Protein AF-A0A938WNX0-F1 (afdb_monomer_lite)

Radius of gyration: 28.88 Å; chains: 1; bounding box: 71×90×50 Å

Sequence (168 aa):
MNKATLIANLLIAALPAMSCAGSADGRQKETESMYKYTIVSEDAPHEGTWLAWPHRHTYGTAYRDSIEPVWVAMAAALSGGEPYRVVQMPLTRKNVRGLGYKGSYLNFYVGNTVVLKPAYGDANDSVAVRMLTELYPGRRVVPIDVTKLYKHGGMLHCVTRQQPAARQ

InterPro domains:
  IPR007466 Peptidyl-arginine deiminase, Porphyromonas-type [PF04371] (80-164)
  IPR007466 Peptidyl-arginine deiminase, Porphyromonas-type [PTHR31377] (98-166)
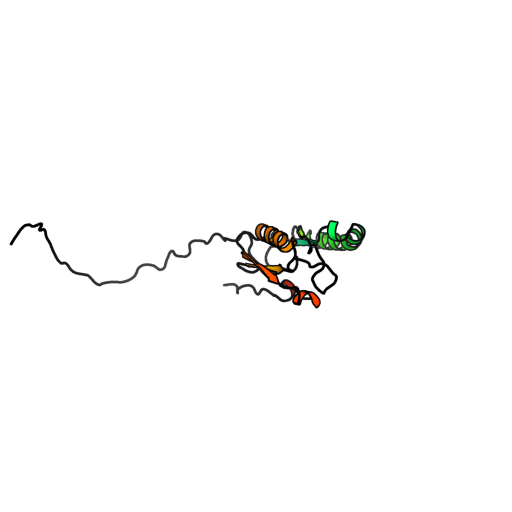
pLDDT: mean 78.07, std 22.3, range [29.72, 98.12]

Secondary structure (DSSP, 8-state):
---------------------------------SSS-----TTSPPS-EEEEEE-GGGTHHHHHHHHHHHHHHHHHHHHTTS-EEEEEE-EEEEEPTTTSSEEETT--EE-SSEEEEEE-S-TTHHHHHHHHHHHSTTSEEEEEE-HHHHTTS--HHHH----PPPP-

Organism: NCBI:txid1841864

Structure (mmCIF, N/CA/C/O backbone):
data_AF-A0A938WNX0-F1
#
_entry.id   AF-A0A938WNX0-F1
#
loop_
_atom_site.group_PDB
_atom_site.id
_atom_site.type_symbol
_atom_site.label_atom_id
_atom_site.label_alt_id
_atom_site.label_comp_id
_atom_site.label_asym_id
_atom_site.label_entity_id
_atom_site.label_seq_id
_atom_site.pdbx_PDB_ins_code
_atom_site.Cartn_x
_atom_site.Cartn_y
_atom_site.Cartn_z
_atom_site.occupancy
_atom_site.B_iso_or_equiv
_atom_site.auth_seq_id
_atom_site.auth_comp_id
_atom_site.auth_asym_id
_atom_site.auth_atom_id
_atom_site.pdbx_PDB_model_num
ATOM 1 N N . MET A 1 1 ? -44.115 -73.771 8.684 1.00 38.94 1 MET A N 1
ATOM 2 C CA . MET A 1 1 ? -43.184 -74.608 9.474 1.00 38.94 1 MET A CA 1
ATOM 3 C C . MET A 1 1 ? -42.306 -73.680 10.304 1.00 38.94 1 MET A C 1
ATOM 5 O O . MET A 1 1 ? -41.716 -72.772 9.741 1.00 38.94 1 MET A O 1
ATOM 9 N N . ASN A 1 2 ? -42.359 -73.851 11.628 1.00 32.25 2 ASN A N 1
ATOM 10 C CA . ASN A 1 2 ? -41.902 -72.932 12.684 1.00 32.25 2 ASN A CA 1
ATOM 11 C C . ASN A 1 2 ? -40.392 -72.956 12.966 1.00 32.25 2 ASN A C 1
ATOM 13 O O . ASN A 1 2 ? -39.767 -73.999 12.776 1.00 32.25 2 ASN A O 1
ATOM 17 N N . LYS A 1 3 ? -39.913 -71.866 13.599 1.00 30.28 3 LYS A N 1
ATOM 18 C CA . LYS A 1 3 ? -39.197 -71.757 14.910 1.00 30.28 3 LYS A CA 1
ATOM 19 C C . LYS A 1 3 ? -38.225 -70.557 14.839 1.00 30.28 3 LYS A C 1
ATOM 21 O O . LYS A 1 3 ? -37.511 -70.460 13.857 1.00 30.28 3 LYS A O 1
ATOM 26 N N . ALA A 1 4 ? -38.071 -69.625 15.780 1.00 35.94 4 ALA A N 1
ATOM 27 C CA . ALA A 1 4 ? -38.644 -69.306 17.092 1.00 35.94 4 ALA A CA 1
ATOM 28 C C . ALA A 1 4 ? -38.216 -67.837 17.400 1.00 35.94 4 ALA A C 1
ATOM 30 O O . ALA A 1 4 ? -37.098 -67.458 17.074 1.00 35.94 4 ALA A O 1
ATOM 31 N N . THR A 1 5 ? -39.133 -66.932 17.755 1.00 34.66 5 THR A N 1
ATOM 32 C CA . THR A 1 5 ? -39.368 -66.398 19.119 1.00 34.66 5 THR A CA 1
ATOM 33 C C . THR A 1 5 ? -38.238 -65.542 19.718 1.00 34.66 5 THR A C 1
ATOM 35 O O . THR A 1 5 ? -37.253 -66.083 20.200 1.00 34.66 5 THR A O 1
ATOM 38 N N . LEU A 1 6 ? -38.480 -64.230 19.857 1.00 32.22 6 LEU A N 1
ATOM 39 C CA . LEU A 1 6 ? -38.302 -63.529 21.138 1.00 32.22 6 LEU A CA 1
ATOM 40 C C . LEU A 1 6 ? -39.301 -62.357 21.237 1.00 32.22 6 LEU A C 1
ATOM 42 O O . LEU A 1 6 ? -39.424 -61.548 20.322 1.00 32.22 6 LEU A O 1
ATOM 46 N N . ILE A 1 7 ? -40.046 -62.336 22.341 1.00 34.47 7 ILE A N 1
ATOM 47 C CA . ILE A 1 7 ? -41.117 -61.402 22.718 1.00 34.47 7 ILE A CA 1
ATOM 48 C C . ILE A 1 7 ? -40.622 -60.585 23.918 1.00 34.47 7 ILE A C 1
ATOM 50 O O . ILE A 1 7 ? -40.050 -61.190 24.820 1.00 34.47 7 ILE A O 1
ATOM 54 N N . ALA A 1 8 ? -40.910 -59.277 23.961 1.00 31.67 8 ALA A N 1
ATOM 55 C CA . ALA A 1 8 ? -41.310 -58.500 25.159 1.00 31.67 8 ALA A CA 1
ATOM 56 C C . ALA A 1 8 ? -41.480 -57.014 24.756 1.00 31.67 8 ALA A C 1
ATOM 58 O O . ALA A 1 8 ? -40.527 -56.410 24.282 1.00 31.67 8 ALA A O 1
ATOM 59 N N . ASN A 1 9 ? -42.710 -56.477 24.693 1.00 30.73 9 ASN A N 1
ATOM 60 C CA . ASN A 1 9 ? -43.424 -55.744 25.769 1.00 30.73 9 ASN A CA 1
ATOM 61 C C . ASN A 1 9 ? -42.797 -54.351 26.039 1.00 30.73 9 ASN A C 1
ATOM 63 O O . ASN A 1 9 ? -41.600 -54.272 26.247 1.00 30.73 9 ASN A O 1
ATOM 67 N N . LEU A 1 10 ? -43.491 -53.208 26.127 1.00 29.72 10 LEU A N 1
ATOM 68 C CA . LEU A 1 10 ? -44.916 -52.882 26.246 1.00 29.72 10 LEU A CA 1
ATOM 69 C C . LEU A 1 10 ? -45.072 -51.334 26.145 1.00 29.72 10 LEU A C 1
ATOM 71 O O . LEU A 1 10 ? -44.162 -50.606 26.527 1.00 29.72 10 LEU A O 1
ATOM 75 N N . LEU A 1 11 ? -46.280 -50.888 25.779 1.00 30.03 11 LEU A N 1
ATOM 76 C CA . LEU A 1 11 ? -46.978 -49.646 26.185 1.00 30.03 11 LEU A CA 1
ATOM 77 C C . LEU A 1 11 ? -46.705 -48.264 25.547 1.00 30.03 11 LEU A C 1
ATOM 79 O O . LEU A 1 11 ? -45.686 -47.606 25.713 1.00 30.03 11 LEU A O 1
ATOM 83 N N . ILE A 1 12 ? -47.804 -47.812 24.940 1.00 40.69 12 ILE A N 1
ATOM 84 C CA . ILE A 1 12 ? -48.269 -46.466 24.602 1.00 40.69 12 ILE A CA 1
ATOM 85 C C . ILE A 1 12 ? -48.376 -45.571 25.854 1.00 40.69 12 ILE A C 1
ATOM 87 O O . ILE A 1 12 ? -48.986 -45.992 26.834 1.00 40.69 12 ILE A O 1
ATOM 91 N N . ALA A 1 13 ? -47.919 -44.315 25.770 1.00 31.31 13 ALA A N 1
ATOM 92 C CA . ALA A 1 13 ? -48.482 -43.161 26.495 1.00 31.31 13 ALA A CA 1
ATOM 93 C C . ALA A 1 13 ? -47.985 -41.848 25.845 1.00 31.31 13 ALA A C 1
ATOM 95 O O . ALA A 1 13 ? -46.789 -41.598 25.773 1.00 31.31 13 ALA A O 1
ATOM 96 N N . ALA A 1 14 ? -48.871 -41.123 25.157 1.00 34.84 14 ALA A N 1
ATOM 97 C CA . ALA A 1 14 ? -49.427 -39.832 25.591 1.00 34.84 14 ALA A CA 1
ATOM 98 C C . ALA A 1 14 ? -48.434 -38.643 25.571 1.00 34.84 14 ALA A C 1
ATOM 100 O O . ALA A 1 14 ? -47.637 -38.446 26.481 1.00 34.84 14 ALA A O 1
ATOM 101 N N . LEU A 1 15 ? -48.551 -37.811 24.528 1.00 40.31 15 LEU A N 1
ATOM 102 C CA . LEU A 1 15 ? -48.011 -36.447 24.472 1.00 40.31 15 LEU A CA 1
ATOM 103 C C . LEU A 1 15 ? -48.789 -35.522 25.425 1.00 40.31 15 LEU A C 1
ATOM 105 O O . LEU A 1 15 ? -50.021 -35.564 25.404 1.00 40.31 15 LEU A O 1
ATOM 109 N N . PRO A 1 16 ? -48.125 -34.588 26.124 1.00 34.72 16 PRO A N 1
ATOM 110 C CA . PRO A 1 16 ? -48.754 -33.356 26.568 1.00 34.72 16 PRO A CA 1
ATOM 111 C C . PRO A 1 16 ? -48.293 -32.167 25.712 1.00 34.72 16 PRO A C 1
ATOM 113 O O . PRO A 1 16 ? -47.101 -31.935 25.511 1.00 34.72 16 PRO A O 1
ATOM 116 N N . ALA A 1 17 ? -49.265 -31.395 25.230 1.00 44.69 17 ALA A N 1
ATOM 117 C CA . ALA A 1 17 ? -49.081 -30.012 24.802 1.00 44.69 17 ALA A CA 1
ATOM 118 C C . ALA A 1 17 ? -49.347 -29.071 25.993 1.00 44.69 17 ALA A C 1
ATOM 120 O O . ALA A 1 17 ? -50.245 -29.374 26.775 1.00 44.69 17 ALA A O 1
ATOM 121 N N . MET A 1 18 ? -48.608 -27.946 26.055 1.00 33.69 18 MET A N 1
ATOM 122 C CA . MET A 1 18 ? -48.664 -26.762 26.961 1.00 33.69 18 MET A CA 1
ATOM 123 C C . MET A 1 18 ? -47.308 -26.542 27.662 1.00 33.69 18 MET A C 1
ATOM 125 O O . MET A 1 18 ? -46.681 -27.505 28.068 1.00 33.69 18 MET A O 1
ATOM 129 N N . SER A 1 19 ? -46.779 -25.339 27.904 1.00 30.38 19 SER A N 1
ATOM 130 C CA . SER A 1 19 ? -47.181 -23.951 27.641 1.00 30.38 19 SER A CA 1
ATOM 131 C C . SER A 1 19 ? -45.993 -23.032 28.011 1.00 30.38 19 SER A C 1
ATOM 133 O O . SER A 1 19 ? -45.208 -23.379 28.887 1.00 30.38 19 SER A O 1
ATOM 135 N N . CYS A 1 20 ? -45.913 -21.884 27.331 1.00 30.19 20 CYS A N 1
ATOM 136 C CA . CYS A 1 20 ? -45.346 -20.572 27.689 1.00 30.19 20 CYS A CA 1
ATOM 137 C C . CYS A 1 20 ? -44.004 -20.384 28.440 1.00 30.19 20 CYS A C 1
ATOM 139 O O . CYS A 1 20 ? -43.816 -20.803 29.572 1.00 30.19 20 CYS A O 1
ATOM 141 N N . ALA A 1 21 ? -43.227 -19.468 27.839 1.00 39.75 21 ALA A N 1
ATOM 142 C CA . ALA A 1 21 ? -42.390 -18.427 28.451 1.00 39.75 21 ALA A CA 1
ATOM 143 C C . ALA A 1 21 ? -41.126 -18.858 29.218 1.00 39.75 21 ALA A C 1
ATOM 145 O O . ALA A 1 21 ? -41.174 -19.383 30.323 1.00 39.75 21 ALA A O 1
ATOM 146 N N . GLY A 1 22 ? -39.967 -18.499 28.658 1.00 30.33 22 GLY A N 1
ATOM 147 C CA . GLY A 1 22 ? -38.683 -18.653 29.332 1.00 30.33 22 GLY A CA 1
ATOM 148 C C . GLY A 1 22 ? -37.530 -18.008 28.573 1.00 30.33 22 GLY A C 1
ATOM 149 O O . GLY A 1 22 ? -36.851 -18.672 27.804 1.00 30.33 22 GLY A O 1
ATOM 150 N N . SER A 1 23 ? -37.342 -16.718 28.842 1.00 31.08 23 SER A N 1
ATOM 151 C CA . SER A 1 23 ? -36.096 -15.948 28.756 1.00 31.08 23 SER A CA 1
ATOM 152 C C . SER A 1 23 ? -35.365 -15.851 27.411 1.00 31.08 23 SER A C 1
ATOM 154 O O . SER A 1 23 ? -34.579 -16.707 27.008 1.00 31.08 23 SER A O 1
ATOM 156 N N . ALA A 1 24 ? -35.543 -14.687 26.786 1.00 42.88 24 ALA A N 1
ATOM 157 C CA . ALA A 1 24 ? -34.510 -14.049 25.992 1.00 42.88 24 ALA A CA 1
ATOM 158 C C . ALA A 1 24 ? -33.321 -13.717 26.905 1.00 42.88 24 ALA A C 1
ATOM 160 O O . ALA A 1 24 ? -33.316 -12.673 27.542 1.00 42.88 24 ALA A O 1
ATOM 161 N N . ASP A 1 25 ? -32.340 -14.608 27.001 1.00 40.16 25 ASP A N 1
ATOM 162 C CA . ASP A 1 25 ? -31.021 -14.258 27.521 1.00 40.16 25 ASP A CA 1
ATOM 163 C C . ASP A 1 25 ? -29.989 -15.309 27.087 1.00 40.16 25 ASP A C 1
ATOM 165 O O . ASP A 1 25 ? -30.266 -16.508 27.104 1.00 40.16 25 ASP A O 1
ATOM 169 N N . GLY A 1 26 ? -28.796 -14.870 26.688 1.00 34.03 26 GLY A N 1
ATOM 170 C CA . GLY A 1 26 ? -27.631 -15.759 26.650 1.00 34.03 26 GLY A CA 1
ATOM 171 C C . GLY A 1 26 ? -27.001 -16.091 25.295 1.00 34.03 26 GLY A C 1
ATOM 172 O O . GLY A 1 26 ? -26.117 -16.947 25.256 1.00 34.03 26 GLY A O 1
ATOM 173 N N . ARG A 1 27 ? -27.354 -15.423 24.186 1.00 36.97 27 ARG A N 1
ATOM 174 C CA . ARG A 1 27 ? -26.581 -15.538 22.926 1.00 36.97 27 ARG A CA 1
ATOM 175 C C . ARG A 1 27 ? -25.938 -14.226 22.475 1.00 36.97 27 ARG A C 1
ATOM 177 O O . ARG A 1 27 ? -25.969 -13.881 21.304 1.00 36.97 27 ARG A O 1
ATOM 184 N N . GLN A 1 28 ? -25.304 -13.530 23.411 1.00 36.84 28 GLN A N 1
ATOM 185 C CA . GLN A 1 28 ? -24.213 -12.599 23.115 1.00 36.84 2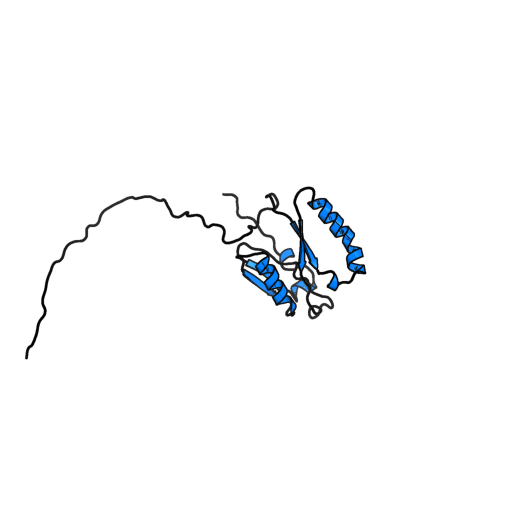8 GLN A CA 1
ATOM 186 C C . GLN A 1 28 ? -23.015 -12.966 23.995 1.00 36.84 28 GLN A C 1
ATOM 188 O O . GLN A 1 28 ? -22.645 -12.250 24.914 1.00 36.84 28 GLN A O 1
ATOM 193 N N . LYS A 1 29 ? -22.437 -14.147 23.748 1.00 33.00 29 LYS A N 1
ATOM 194 C CA . LYS A 1 29 ? -21.087 -14.444 24.230 1.00 33.00 29 LYS A CA 1
ATOM 195 C C . LYS A 1 29 ? -20.108 -13.841 23.235 1.00 33.00 29 LYS A C 1
ATOM 197 O O . LYS A 1 29 ? -20.010 -14.321 22.108 1.00 33.00 29 LYS A O 1
ATOM 202 N N . GLU A 1 30 ? -19.501 -12.744 23.672 1.00 42.22 30 GLU A N 1
ATOM 203 C CA . GLU A 1 30 ? -18.198 -12.203 23.286 1.00 42.22 30 GLU A CA 1
ATOM 204 C C . GLU A 1 30 ? -17.499 -12.988 22.170 1.00 42.22 30 GLU A C 1
ATOM 206 O O . GLU A 1 30 ? -16.825 -13.993 22.394 1.00 42.22 30 GLU A O 1
ATOM 211 N N . THR A 1 31 ? -17.623 -12.496 20.940 1.00 41.94 31 THR A N 1
ATOM 212 C CA . THR A 1 31 ? -16.572 -12.718 19.954 1.00 41.94 31 THR A CA 1
ATOM 213 C C . THR A 1 31 ? -15.382 -11.883 20.404 1.00 41.94 31 THR A C 1
ATOM 215 O O . THR A 1 31 ? -15.305 -10.699 20.069 1.00 41.94 31 THR A O 1
ATOM 218 N N . GLU A 1 32 ? -14.463 -12.468 21.174 1.00 50.00 32 GLU A N 1
ATOM 219 C CA . GLU A 1 32 ? -13.087 -11.971 21.179 1.00 50.00 32 GLU A CA 1
ATOM 220 C C . GLU A 1 32 ? -12.689 -11.785 19.712 1.00 50.00 32 GLU A C 1
ATOM 222 O O . GLU A 1 32 ? -12.803 -12.706 18.896 1.00 50.00 32 GLU A O 1
ATOM 227 N N . SER A 1 33 ? -12.374 -10.544 19.343 1.00 53.38 33 SER A N 1
ATOM 228 C CA . SER A 1 33 ? -12.172 -10.157 17.952 1.00 53.38 33 SER A CA 1
ATOM 229 C C . SER A 1 33 ? -11.126 -11.072 17.316 1.00 53.38 33 SER A C 1
ATOM 231 O O . SER A 1 33 ? -9.944 -10.991 17.636 1.00 53.38 33 SER A O 1
ATOM 233 N N . MET A 1 34 ? -11.556 -11.904 16.360 1.00 61.59 34 MET A N 1
ATOM 234 C CA . MET A 1 34 ? -10.692 -12.748 15.515 1.00 61.59 34 MET A CA 1
ATOM 235 C C . MET A 1 34 ? -9.542 -11.951 14.866 1.00 61.59 34 MET A C 1
ATOM 237 O O . MET A 1 34 ? -8.543 -12.516 14.420 1.00 61.59 34 MET A O 1
ATOM 241 N N . TYR A 1 35 ? -9.687 -10.629 14.790 1.00 66.81 35 TYR A N 1
ATOM 242 C CA . TYR A 1 35 ? -8.731 -9.712 14.202 1.00 66.81 35 TYR A CA 1
ATOM 243 C C . TYR A 1 35 ? -7.914 -9.003 15.280 1.00 66.81 35 TYR A C 1
ATOM 245 O O . TYR A 1 35 ? -8.472 -8.382 16.183 1.00 66.81 35 TYR A O 1
ATOM 253 N N . LYS A 1 36 ? -6.587 -8.998 15.109 1.00 72.50 36 LYS A N 1
ATOM 254 C CA . LYS A 1 36 ? -5.660 -8.232 15.963 1.00 72.50 36 LYS A CA 1
ATOM 255 C C . LYS A 1 36 ? -5.919 -6.719 15.921 1.00 72.50 36 LYS A C 1
ATOM 257 O O . LYS A 1 36 ? -5.682 -6.033 16.903 1.00 72.50 36 LYS A O 1
ATOM 262 N N . TYR A 1 37 ? -6.388 -6.216 14.778 1.00 73.25 37 TYR A N 1
ATOM 263 C CA . TYR A 1 37 ? -6.624 -4.793 14.536 1.00 73.25 37 TYR A CA 1
ATOM 264 C C . TYR A 1 37 ? -8.018 -4.567 13.954 1.00 73.25 37 TYR A C 1
ATOM 266 O O . TYR A 1 37 ? -8.436 -5.303 13.048 1.00 73.25 37 TYR A O 1
ATOM 274 N N . THR A 1 38 ? -8.706 -3.525 14.408 1.00 76.62 38 THR A N 1
ATOM 275 C CA . THR A 1 38 ? -9.960 -3.023 13.833 1.00 76.62 38 THR A CA 1
ATOM 276 C C . THR A 1 38 ? -9.685 -1.806 12.954 1.00 76.62 38 THR A C 1
ATOM 278 O O . THR A 1 38 ? -8.727 -1.070 13.170 1.00 76.62 38 THR A O 1
ATOM 281 N N . ILE A 1 39 ? -10.503 -1.618 11.916 1.00 78.81 39 ILE A N 1
ATOM 282 C CA . ILE A 1 39 ? -10.498 -0.358 11.169 1.00 78.81 39 ILE A CA 1
ATOM 283 C C . ILE A 1 39 ? -11.355 0.603 11.975 1.00 78.81 39 ILE A C 1
ATOM 285 O O . ILE A 1 39 ? -12.519 0.303 12.244 1.00 78.81 39 ILE A O 1
ATOM 289 N N . VAL A 1 40 ? -10.766 1.722 12.365 1.00 81.12 40 VAL A N 1
ATOM 290 C CA . VAL A 1 40 ? -11.433 2.758 13.146 1.00 81.12 40 VAL A CA 1
ATOM 291 C C . VAL A 1 40 ? -11.701 3.985 12.276 1.00 81.12 40 VAL A C 1
ATOM 293 O O . VAL A 1 40 ? -11.162 4.100 11.172 1.00 81.12 40 VAL A O 1
ATOM 296 N N . SER A 1 41 ? -12.594 4.858 12.734 1.00 83.44 41 SER A N 1
ATOM 297 C CA . SER A 1 41 ? -12.788 6.172 12.125 1.00 83.44 41 SER A CA 1
ATOM 298 C C . SER A 1 41 ? -11.562 7.055 12.356 1.00 83.44 41 SER A C 1
ATOM 300 O O . SER A 1 41 ? -10.801 6.834 13.293 1.00 83.44 41 SER A O 1
ATOM 302 N N . GLU A 1 42 ? -11.374 8.064 11.511 1.00 83.19 42 GLU A N 1
ATOM 303 C CA . GLU A 1 42 ? -10.202 8.944 11.548 1.00 83.19 42 GLU A CA 1
ATOM 304 C C . GLU A 1 42 ? -10.087 9.780 12.840 1.00 83.19 42 GLU A C 1
ATOM 306 O O . GLU A 1 42 ? -9.023 10.322 13.121 1.00 83.19 42 GLU A O 1
ATOM 311 N N . ASP A 1 43 ? -11.166 9.896 13.622 1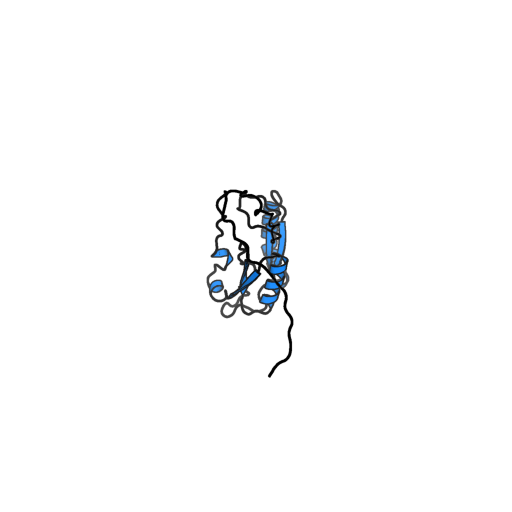.00 82.31 43 ASP A N 1
ATOM 312 C CA . ASP A 1 43 ? -11.212 10.567 14.930 1.00 82.31 43 ASP A CA 1
ATOM 313 C C . ASP A 1 43 ? -10.918 9.633 16.118 1.00 82.31 43 ASP A C 1
ATOM 315 O O . ASP A 1 43 ? -10.830 10.093 17.258 1.00 82.31 43 ASP A O 1
ATOM 319 N N . ALA A 1 44 ? -10.795 8.326 15.886 1.00 85.88 44 ALA A N 1
ATOM 320 C CA . ALA A 1 44 ? -10.544 7.357 16.942 1.00 85.88 44 ALA A CA 1
ATOM 321 C C . ALA A 1 44 ? -9.043 7.252 17.278 1.00 85.88 44 ALA A C 1
ATOM 323 O O . ALA A 1 44 ? -8.197 7.463 16.410 1.00 85.88 44 ALA A O 1
ATOM 324 N N . PRO A 1 45 ? -8.683 6.862 18.516 1.00 86.50 45 PRO A N 1
ATOM 325 C CA . PRO A 1 45 ? -7.289 6.635 18.876 1.00 86.50 45 PRO A CA 1
ATOM 326 C C . PRO A 1 45 ? -6.645 5.558 18.000 1.00 86.50 45 PRO A C 1
ATOM 328 O O . PRO A 1 45 ? -7.174 4.452 17.856 1.00 86.50 45 PRO A O 1
ATOM 331 N N . HIS A 1 46 ? -5.468 5.862 17.469 1.00 88.00 46 HIS A N 1
ATOM 332 C CA . HIS A 1 46 ? -4.620 4.890 16.796 1.00 88.00 46 HIS A CA 1
ATOM 333 C C . HIS A 1 46 ? -3.546 4.373 17.757 1.00 88.00 46 HIS A C 1
ATOM 335 O O . HIS A 1 46 ? -2.987 5.129 18.550 1.00 88.00 46 HIS A O 1
ATOM 341 N N . GLU A 1 47 ? -3.193 3.090 17.644 1.00 87.25 47 GLU A N 1
ATOM 342 C CA . GLU A 1 47 ? -1.956 2.580 18.256 1.00 87.25 47 GLU A CA 1
ATOM 343 C C . GLU A 1 47 ? -0.725 3.244 17.623 1.00 87.25 47 GLU A C 1
ATOM 345 O O . GLU A 1 47 ? 0.289 3.402 18.291 1.00 87.25 47 GLU A O 1
ATOM 350 N N . GLY A 1 48 ? -0.818 3.632 16.347 1.00 89.50 48 GLY A N 1
ATOM 351 C CA . GLY A 1 48 ? 0.191 4.394 15.625 1.00 89.50 48 GLY A CA 1
ATOM 352 C C . GLY A 1 48 ? 0.021 4.330 14.108 1.00 89.50 48 GLY A C 1
ATOM 353 O O . GLY A 1 48 ? -0.727 3.501 13.581 1.00 89.50 48 GLY A O 1
ATOM 354 N N . THR A 1 49 ? 0.781 5.160 13.394 1.00 90.19 49 THR A N 1
ATOM 355 C CA . THR A 1 49 ? 0.725 5.258 11.927 1.00 90.19 49 THR A CA 1
ATOM 356 C C . THR A 1 49 ? 1.845 4.479 11.244 1.00 90.19 49 THR A C 1
ATOM 358 O O . THR A 1 49 ? 3.011 4.510 11.644 1.00 90.19 49 THR A O 1
ATOM 361 N N . TRP A 1 50 ? 1.521 3.775 10.158 1.00 89.12 50 TRP A N 1
ATOM 362 C CA . TRP A 1 50 ? 2.536 3.136 9.322 1.00 89.12 50 TRP A CA 1
ATOM 363 C C . TRP A 1 50 ? 3.044 4.076 8.235 1.00 89.12 50 TRP A C 1
ATOM 365 O O . TRP A 1 50 ? 2.311 4.530 7.361 1.00 89.12 50 TRP A O 1
ATOM 375 N N . LEU A 1 51 ? 4.353 4.284 8.257 1.00 88.06 51 LEU A N 1
ATOM 376 C CA . LEU A 1 51 ? 5.125 4.983 7.247 1.00 88.06 51 LEU A CA 1
ATOM 377 C C . LEU A 1 51 ? 5.688 3.946 6.274 1.00 88.06 51 LEU A C 1
ATOM 379 O O . LEU A 1 51 ? 6.711 3.313 6.531 1.00 88.06 51 LEU A O 1
ATOM 383 N N . ALA A 1 52 ? 4.971 3.695 5.181 1.00 82.25 52 ALA A N 1
ATOM 384 C CA . ALA A 1 52 ? 5.304 2.598 4.283 1.00 82.25 52 ALA A CA 1
ATOM 385 C C . ALA A 1 52 ? 6.088 3.073 3.051 1.00 82.25 52 ALA A C 1
ATOM 387 O O . ALA A 1 52 ? 5.639 3.964 2.330 1.00 82.25 52 ALA A O 1
ATOM 388 N N . TRP A 1 53 ? 7.245 2.458 2.783 1.00 72.19 53 TRP A N 1
ATOM 389 C CA . TRP A 1 53 ? 8.124 2.865 1.680 1.00 72.19 53 TRP A CA 1
ATOM 390 C C . TRP A 1 53 ? 8.763 1.684 0.933 1.00 72.19 53 TRP A C 1
ATOM 392 O O . TRP A 1 53 ? 9.177 0.703 1.562 1.00 72.19 53 TRP A O 1
ATOM 402 N N . PRO A 1 54 ? 8.910 1.759 -0.405 1.00 62.31 54 PRO A N 1
ATOM 403 C CA . PRO A 1 54 ? 9.765 0.852 -1.156 1.00 62.31 54 PRO A CA 1
ATOM 404 C C . PRO A 1 54 ? 11.237 0.901 -0.732 1.00 62.31 54 PRO A C 1
ATOM 406 O O . PRO A 1 54 ? 11.872 1.942 -0.658 1.00 62.31 54 PRO A O 1
ATOM 409 N N . HIS A 1 55 ? 11.808 -0.274 -0.489 1.00 59.44 55 HIS A N 1
ATOM 410 C CA . HIS A 1 55 ? 13.145 -0.474 0.080 1.00 59.44 55 HIS A CA 1
ATOM 411 C C . HIS A 1 55 ? 14.268 0.371 -0.571 1.00 59.44 55 HIS A C 1
ATOM 413 O O . HIS A 1 55 ? 14.313 0.494 -1.797 1.00 59.44 55 HIS A O 1
ATOM 419 N N . ARG A 1 56 ? 15.268 0.818 0.217 1.00 62.03 56 ARG A N 1
ATOM 420 C CA . ARG A 1 56 ? 16.470 1.569 -0.250 1.00 62.03 56 ARG A CA 1
ATOM 421 C C . ARG A 1 56 ? 17.175 0.962 -1.474 1.00 62.03 56 ARG A C 1
ATOM 423 O O . ARG A 1 56 ? 17.702 1.671 -2.320 1.00 62.03 56 ARG A O 1
ATOM 430 N N . HIS A 1 57 ? 17.170 -0.368 -1.575 1.00 61.94 57 HIS A N 1
ATOM 431 C CA . HIS A 1 57 ? 17.839 -1.113 -2.643 1.00 61.94 57 HIS A CA 1
ATOM 432 C C . HIS A 1 57 ? 17.136 -0.963 -3.997 1.00 61.94 57 HIS A C 1
ATOM 434 O O . HIS A 1 57 ? 17.667 -1.389 -5.015 1.00 61.94 57 HIS A O 1
ATOM 440 N N . THR A 1 58 ? 15.941 -0.373 -4.011 1.00 68.81 58 THR A N 1
ATOM 441 C CA . THR A 1 58 ? 15.114 -0.276 -5.211 1.00 68.81 58 THR A CA 1
ATOM 442 C C . THR A 1 58 ? 15.462 0.928 -6.073 1.00 68.81 58 THR A C 1
ATOM 444 O O . THR A 1 58 ? 15.372 0.830 -7.293 1.00 68.81 58 THR A O 1
ATOM 447 N N . TYR A 1 59 ? 15.872 2.033 -5.447 1.00 73.38 59 TYR A N 1
ATOM 448 C CA . TYR A 1 59 ? 16.095 3.315 -6.120 1.00 73.38 59 TYR A CA 1
ATOM 449 C C . TYR A 1 59 ? 17.490 3.913 -5.878 1.00 73.38 59 TYR A C 1
ATOM 451 O O . TYR A 1 59 ? 17.812 4.967 -6.418 1.00 73.38 59 TYR A O 1
ATOM 459 N N . GLY A 1 60 ? 18.332 3.236 -5.093 1.00 80.56 60 GLY A N 1
ATOM 460 C CA . GLY A 1 60 ? 19.682 3.697 -4.783 1.00 80.56 60 GLY A CA 1
ATOM 461 C C . GLY A 1 60 ? 19.724 4.774 -3.697 1.00 80.56 60 GLY A C 1
ATOM 462 O O . GLY A 1 60 ? 18.700 5.238 -3.193 1.00 80.56 60 GLY A O 1
ATOM 463 N N . THR A 1 61 ? 20.943 5.145 -3.309 1.00 82.44 61 THR A N 1
ATOM 464 C CA . THR A 1 61 ? 21.204 6.106 -2.228 1.00 82.44 61 THR A CA 1
ATOM 465 C C . THR A 1 61 ? 20.815 7.525 -2.618 1.00 82.44 61 THR A C 1
ATOM 467 O O . THR A 1 61 ? 20.134 8.177 -1.844 1.00 82.44 61 THR A O 1
ATOM 470 N N . ALA A 1 62 ? 21.132 7.967 -3.838 1.00 86.12 62 ALA A N 1
ATOM 471 C CA . ALA A 1 62 ? 20.814 9.324 -4.286 1.00 86.12 62 ALA A CA 1
ATOM 472 C C . ALA A 1 62 ? 19.307 9.634 -4.223 1.00 86.12 62 ALA A C 1
ATOM 474 O O . ALA A 1 62 ? 18.905 10.675 -3.708 1.00 86.12 62 ALA A O 1
ATOM 475 N N . TYR A 1 63 ? 18.456 8.712 -4.691 1.00 83.62 63 TYR A N 1
ATOM 476 C CA . TYR A 1 63 ? 17.010 8.906 -4.595 1.00 83.62 63 TYR A CA 1
ATOM 477 C C . TYR A 1 63 ? 16.526 8.858 -3.146 1.00 83.62 63 TYR A C 1
ATOM 479 O O . TYR A 1 63 ? 15.745 9.719 -2.755 1.00 83.62 63 TYR A O 1
ATOM 487 N N . ARG A 1 64 ? 17.018 7.906 -2.334 1.00 83.50 64 ARG A N 1
ATOM 488 C CA . ARG A 1 64 ? 16.739 7.870 -0.888 1.00 83.50 64 ARG A CA 1
ATOM 489 C C . ARG A 1 64 ? 17.053 9.222 -0.243 1.00 83.50 64 ARG A C 1
ATOM 491 O O . ARG A 1 64 ? 16.204 9.753 0.454 1.00 83.50 64 ARG A O 1
ATOM 498 N N . ASP A 1 65 ? 18.225 9.783 -0.505 1.00 86.94 65 ASP A N 1
ATOM 499 C CA . ASP A 1 65 ? 18.664 11.036 0.118 1.00 86.94 65 ASP A CA 1
ATOM 500 C C . ASP A 1 65 ? 17.782 12.207 -0.321 1.00 86.94 65 ASP A C 1
ATOM 502 O O . ASP A 1 65 ? 17.460 13.079 0.479 1.00 86.94 65 ASP A O 1
ATOM 506 N N . SER A 1 66 ? 17.298 12.186 -1.568 1.00 89.00 66 SER A N 1
ATOM 507 C CA . SER A 1 66 ? 16.387 13.219 -2.073 1.00 89.00 66 SER A CA 1
ATOM 508 C C . SER A 1 66 ? 15.007 13.222 -1.403 1.00 89.00 66 SER A C 1
ATOM 510 O O . SER A 1 66 ? 14.368 14.268 -1.336 1.00 89.00 66 SER A O 1
ATOM 512 N N . ILE A 1 67 ? 14.538 12.074 -0.902 1.00 87.75 67 ILE A N 1
ATOM 513 C CA . ILE A 1 67 ? 13.213 11.948 -0.271 1.00 87.75 67 ILE A CA 1
ATOM 514 C C . ILE A 1 67 ? 13.275 11.889 1.257 1.00 87.75 67 ILE A C 1
ATOM 516 O O . ILE A 1 67 ? 12.253 12.081 1.908 1.00 87.75 67 ILE A O 1
ATOM 520 N N . GLU A 1 68 ? 14.435 11.587 1.842 1.00 86.81 68 GLU A N 1
ATOM 521 C CA . GLU A 1 68 ? 14.605 11.431 3.288 1.00 86.81 68 GLU A CA 1
ATOM 522 C C . GLU A 1 68 ? 14.101 12.653 4.075 1.00 86.81 68 GLU A C 1
ATOM 524 O O . GLU A 1 68 ? 13.373 12.443 5.047 1.00 86.81 68 GLU A O 1
ATOM 529 N N . PRO A 1 69 ? 14.326 13.909 3.630 1.00 92.25 69 PRO A N 1
ATOM 530 C CA . PRO A 1 69 ? 13.753 15.075 4.300 1.00 92.25 69 PRO A CA 1
ATOM 531 C C . PRO A 1 69 ? 12.221 15.045 4.401 1.00 92.25 69 PRO A C 1
ATOM 533 O O . PRO A 1 69 ? 11.665 15.483 5.406 1.00 92.25 69 PRO A O 1
ATOM 536 N N . VAL A 1 70 ? 11.528 14.487 3.399 1.00 91.56 70 VAL A N 1
ATOM 537 C CA . VAL A 1 70 ? 10.063 14.333 3.422 1.00 91.56 70 VAL A CA 1
ATOM 538 C C . VAL A 1 70 ? 9.650 13.356 4.522 1.00 91.56 70 VAL A C 1
ATOM 540 O O . VAL A 1 70 ? 8.730 13.640 5.285 1.00 91.56 70 VAL A O 1
ATOM 543 N N . TRP A 1 71 ? 10.359 12.233 4.657 1.00 88.38 71 TRP A N 1
ATOM 544 C CA . TRP A 1 71 ? 10.097 11.248 5.711 1.00 88.38 71 TRP A CA 1
ATOM 545 C C . TRP A 1 71 ? 10.370 11.801 7.102 1.00 88.38 71 TRP A C 1
ATOM 547 O O . TRP A 1 71 ? 9.569 11.577 8.006 1.00 88.38 71 TRP A O 1
ATOM 557 N N . VAL A 1 72 ? 11.465 12.546 7.268 1.00 90.94 72 VAL A N 1
ATOM 558 C CA . VAL A 1 72 ? 11.787 13.220 8.531 1.00 90.94 72 VAL A CA 1
ATOM 559 C C . VAL A 1 72 ? 10.682 14.208 8.901 1.00 90.94 72 VAL A C 1
ATOM 561 O O . VAL A 1 72 ? 10.231 14.208 10.044 1.00 90.94 72 VAL A O 1
ATOM 564 N N . ALA A 1 73 ? 10.185 14.989 7.938 1.00 94.19 73 ALA A N 1
ATOM 565 C CA . ALA A 1 73 ? 9.082 15.917 8.171 1.00 94.19 73 ALA A CA 1
ATOM 566 C C . ALA A 1 73 ? 7.785 15.193 8.581 1.00 94.19 73 ALA A C 1
ATOM 568 O O . ALA A 1 73 ? 7.139 15.600 9.546 1.00 94.19 73 ALA A O 1
ATOM 569 N N . MET A 1 74 ? 7.427 14.094 7.905 1.00 94.19 74 MET A N 1
ATOM 570 C CA . MET A 1 74 ? 6.257 13.278 8.263 1.00 94.19 74 MET A CA 1
ATOM 571 C C . MET A 1 74 ? 6.390 12.666 9.661 1.00 94.19 74 MET A C 1
ATOM 573 O O . MET A 1 74 ? 5.472 12.761 10.470 1.00 94.19 74 MET A O 1
ATOM 577 N N . ALA A 1 75 ? 7.538 12.056 9.955 1.00 92.75 75 ALA A N 1
ATOM 578 C CA . ALA A 1 75 ? 7.831 11.454 11.249 1.00 92.75 75 ALA A CA 1
ATOM 579 C C . ALA A 1 75 ? 7.763 12.482 12.386 1.00 92.75 75 ALA A C 1
ATOM 581 O O . ALA A 1 75 ? 7.142 12.213 13.412 1.00 92.75 75 ALA A O 1
ATOM 582 N N . ALA A 1 76 ? 8.356 13.664 12.192 1.00 93.88 76 ALA A N 1
ATOM 583 C CA . ALA A 1 76 ? 8.308 14.749 13.165 1.00 93.88 76 ALA A CA 1
ATOM 584 C C . ALA A 1 76 ? 6.863 15.194 13.436 1.00 93.88 76 ALA A C 1
ATOM 586 O O . ALA A 1 76 ? 6.467 15.292 14.597 1.00 93.88 76 ALA A O 1
ATOM 587 N N . ALA A 1 77 ? 6.061 15.384 12.383 1.00 94.38 77 ALA A N 1
ATOM 588 C CA . ALA A 1 77 ? 4.662 15.785 12.509 1.00 94.38 77 ALA A CA 1
ATOM 589 C C . ALA A 1 77 ? 3.804 14.743 13.249 1.00 94.38 77 ALA A C 1
ATOM 591 O O . ALA A 1 77 ? 2.983 15.116 14.082 1.00 94.38 77 ALA A O 1
ATOM 592 N N . LEU A 1 78 ? 4.016 13.448 12.987 1.00 93.12 78 LEU A N 1
ATOM 593 C CA . LEU A 1 78 ? 3.290 12.367 13.663 1.00 93.12 78 LEU A CA 1
ATOM 594 C C . LEU A 1 78 ? 3.719 12.200 15.123 1.00 93.12 78 LEU A C 1
ATOM 596 O O . LEU A 1 78 ? 2.871 12.020 15.991 1.00 93.12 78 LEU A O 1
ATOM 600 N N . SER A 1 79 ? 5.023 12.304 15.402 1.00 91.25 79 SER A N 1
ATOM 601 C CA . SER A 1 79 ? 5.606 11.967 16.710 1.00 91.25 79 SER A CA 1
ATOM 602 C C . SER A 1 79 ? 5.072 12.782 17.892 1.00 91.25 79 SER A C 1
ATOM 604 O O . SER A 1 79 ? 5.216 12.353 19.034 1.00 91.25 79 SER A O 1
ATOM 606 N N . GLY A 1 80 ? 4.448 13.936 17.635 1.00 86.81 80 GLY A N 1
ATOM 607 C CA . GLY A 1 80 ? 3.781 14.732 18.665 1.00 86.81 80 GLY A CA 1
ATOM 608 C C . GLY A 1 80 ? 2.396 14.215 19.079 1.00 86.81 80 GLY A C 1
ATOM 609 O O . GLY A 1 80 ? 1.910 14.618 20.132 1.00 86.81 80 GLY A O 1
ATOM 610 N N . GLY A 1 81 ? 1.760 13.355 18.274 1.00 88.56 81 GLY A N 1
ATOM 611 C CA . GLY A 1 81 ? 0.395 12.862 18.505 1.00 88.56 81 GLY A CA 1
ATOM 612 C C . GLY A 1 81 ? 0.274 11.341 18.613 1.00 88.56 81 GLY A C 1
ATOM 613 O O . GLY A 1 81 ? -0.524 10.853 19.407 1.00 88.56 81 GLY A O 1
ATOM 614 N N . GLU A 1 82 ? 1.072 10.586 17.857 1.00 90.31 82 GLU A N 1
ATOM 615 C CA . GLU A 1 82 ? 1.043 9.120 17.855 1.00 90.31 82 GLU A CA 1
ATOM 616 C C . GLU A 1 82 ? 2.419 8.533 17.494 1.00 90.31 82 GLU A C 1
ATOM 618 O O . GLU A 1 82 ? 3.204 9.158 16.770 1.00 90.31 82 GLU A O 1
ATOM 623 N N . PRO A 1 83 ? 2.758 7.319 17.965 1.00 91.94 83 PRO A N 1
ATOM 624 C CA . PRO A 1 83 ? 3.954 6.648 17.482 1.00 91.94 83 PRO A CA 1
ATOM 625 C C . PRO A 1 83 ? 3.773 6.258 16.008 1.00 91.94 83 PRO A C 1
ATOM 627 O O . PRO A 1 83 ? 2.664 6.061 15.511 1.00 91.94 83 PRO A O 1
ATOM 630 N N . TYR A 1 84 ? 4.884 6.097 15.295 1.00 92.19 84 TYR A N 1
ATOM 631 C CA . TYR A 1 84 ? 4.864 5.622 13.917 1.00 92.19 84 TYR A CA 1
ATOM 632 C C . TYR A 1 84 ? 5.804 4.435 13.726 1.00 92.19 84 TYR A C 1
ATOM 634 O O . TYR A 1 84 ? 6.793 4.266 14.443 1.00 92.19 84 TYR A O 1
ATOM 642 N N . ARG A 1 85 ? 5.514 3.609 12.718 1.00 89.31 85 ARG A N 1
ATOM 643 C CA . ARG A 1 85 ? 6.360 2.478 12.326 1.00 89.31 85 ARG A CA 1
ATOM 644 C C . ARG A 1 85 ? 6.680 2.524 10.847 1.00 89.31 85 ARG A C 1
ATOM 646 O O . ARG A 1 85 ? 5.779 2.614 10.019 1.00 89.31 85 ARG A O 1
ATOM 653 N N . VAL A 1 86 ? 7.954 2.370 10.503 1.00 85.81 86 VAL A N 1
ATOM 654 C CA . VAL A 1 86 ? 8.363 2.244 9.103 1.00 85.81 86 VAL A CA 1
ATOM 655 C C . VAL A 1 86 ? 8.140 0.809 8.623 1.00 85.81 86 VAL A C 1
ATOM 657 O O . VAL A 1 86 ? 8.676 -0.135 9.204 1.00 85.81 86 VAL A O 1
ATOM 660 N N . VAL A 1 87 ? 7.361 0.635 7.555 1.00 86.62 87 VAL A N 1
ATOM 661 C CA . VAL A 1 87 ? 7.101 -0.673 6.931 1.00 86.62 87 VAL A CA 1
ATOM 662 C C . VAL A 1 87 ? 7.704 -0.691 5.532 1.00 86.62 87 VAL A C 1
ATOM 664 O O . VAL A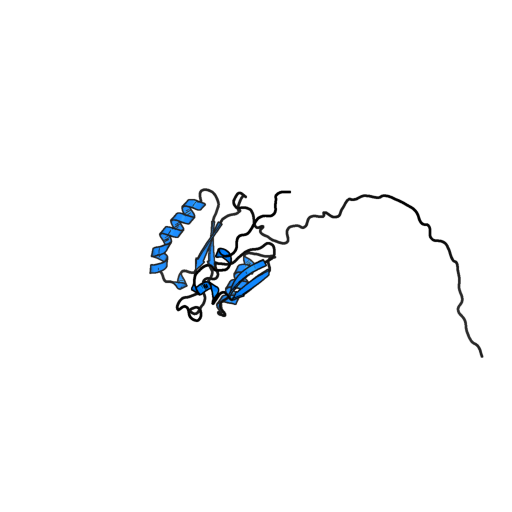 1 87 ? 7.294 0.051 4.642 1.00 86.62 87 VAL A O 1
ATOM 667 N N . GLN A 1 88 ? 8.692 -1.555 5.321 1.00 85.81 88 GLN A N 1
ATOM 668 C CA . GLN A 1 88 ? 9.375 -1.663 4.035 1.00 85.81 88 GLN A CA 1
ATOM 669 C C . GLN A 1 88 ? 8.738 -2.759 3.188 1.00 85.81 88 GLN A C 1
ATOM 671 O O . GLN A 1 88 ? 8.884 -3.934 3.504 1.00 85.81 88 GLN A O 1
ATOM 676 N N . MET A 1 89 ? 8.068 -2.389 2.097 1.00 87.88 89 MET A N 1
ATOM 677 C CA . MET A 1 89 ? 7.481 -3.352 1.157 1.00 87.88 89 MET A CA 1
ATOM 678 C C . MET A 1 89 ? 8.271 -3.339 -0.157 1.00 87.88 89 MET A C 1
ATOM 680 O O . MET A 1 89 ? 8.721 -2.272 -0.577 1.00 87.88 89 MET A O 1
ATOM 684 N N . PRO A 1 90 ? 8.509 -4.480 -0.828 1.00 90.56 90 PRO A N 1
ATOM 685 C CA . PRO A 1 90 ? 9.218 -4.453 -2.101 1.00 90.56 90 PRO A CA 1
ATOM 686 C C . PRO A 1 90 ? 8.383 -3.747 -3.181 1.00 90.56 90 PRO A C 1
ATOM 688 O O . PRO A 1 90 ? 7.175 -3.573 -3.043 1.00 90.56 90 PRO A O 1
ATOM 691 N N . LEU A 1 91 ? 9.020 -3.382 -4.291 1.00 91.88 91 LEU A N 1
ATOM 692 C CA . LEU A 1 91 ? 8.309 -3.160 -5.554 1.00 91.88 91 LEU A CA 1
ATOM 693 C C . LEU A 1 91 ? 8.242 -4.459 -6.354 1.00 91.88 91 LEU A C 1
ATOM 695 O O . LEU A 1 91 ? 8.844 -5.467 -5.974 1.00 91.88 91 LEU A O 1
ATOM 699 N N . THR A 1 92 ? 7.583 -4.430 -7.507 1.00 93.62 92 THR A N 1
ATOM 700 C CA . THR A 1 92 ? 7.758 -5.478 -8.515 1.00 93.62 92 THR A CA 1
ATOM 701 C C . THR A 1 92 ? 9.241 -5.658 -8.869 1.00 93.62 92 THR A C 1
ATOM 703 O O . THR A 1 92 ? 10.026 -4.703 -8.920 1.00 93.62 92 THR A O 1
ATOM 706 N N . ARG A 1 93 ? 9.659 -6.901 -9.113 1.00 92.81 93 ARG A N 1
ATOM 707 C CA . ARG A 1 93 ? 11.024 -7.219 -9.549 1.00 92.81 93 ARG A CA 1
ATOM 708 C C . ARG A 1 93 ? 11.290 -6.648 -10.938 1.00 92.81 93 ARG A C 1
ATOM 710 O O . ARG A 1 93 ? 12.354 -6.073 -11.164 1.00 92.81 93 ARG A O 1
ATOM 717 N N . LYS A 1 94 ? 10.321 -6.791 -11.843 1.00 93.31 94 LYS A N 1
ATOM 718 C CA . LYS A 1 94 ? 10.358 -6.247 -13.207 1.00 93.31 94 LYS A CA 1
ATOM 719 C C . LYS A 1 94 ? 9.488 -4.999 -13.326 1.00 93.31 94 LYS A C 1
ATOM 721 O O . LYS A 1 94 ? 8.622 -4.758 -12.487 1.00 93.31 94 LYS A O 1
ATOM 726 N N . ASN A 1 95 ? 9.695 -4.222 -14.384 1.00 94.19 95 ASN A N 1
ATOM 727 C CA . ASN A 1 95 ? 8.740 -3.182 -14.751 1.00 94.19 95 ASN A CA 1
ATOM 728 C C . ASN A 1 95 ? 7.374 -3.811 -15.038 1.00 94.19 95 ASN A C 1
ATOM 730 O O . ASN A 1 95 ? 7.290 -4.897 -15.618 1.00 94.19 95 ASN A O 1
ATOM 734 N N . VAL A 1 96 ? 6.313 -3.117 -14.640 1.00 93.31 96 VAL A N 1
ATOM 735 C CA . VAL A 1 96 ? 4.943 -3.528 -14.932 1.00 93.31 96 VAL A CA 1
ATOM 736 C C . VAL A 1 96 ? 4.759 -3.555 -16.446 1.00 93.31 96 VAL A C 1
ATOM 738 O O . VAL A 1 96 ? 5.199 -2.650 -17.166 1.00 93.31 96 VAL A O 1
ATOM 741 N N . ARG A 1 97 ? 4.126 -4.624 -16.936 1.00 92.19 97 ARG A N 1
ATOM 742 C CA . ARG A 1 97 ? 3.938 -4.867 -18.368 1.00 92.19 97 ARG A CA 1
ATOM 743 C C . ARG A 1 97 ? 3.270 -3.660 -19.032 1.00 92.19 97 ARG A C 1
ATOM 745 O O . ARG A 1 97 ? 2.139 -3.318 -18.704 1.00 92.19 97 ARG A O 1
ATOM 752 N N . GLY A 1 98 ? 3.968 -3.059 -19.994 1.00 90.44 98 GLY A N 1
ATOM 753 C CA . GLY A 1 98 ? 3.465 -1.939 -20.795 1.00 90.44 98 GLY A CA 1
ATOM 754 C C . GLY A 1 98 ? 3.604 -0.549 -20.166 1.00 90.44 98 GLY A C 1
ATOM 755 O O . GLY A 1 98 ? 3.132 0.405 -20.775 1.00 90.44 98 GLY A O 1
ATOM 756 N N . LEU A 1 99 ? 4.230 -0.414 -18.987 1.00 90.19 99 LEU A N 1
ATOM 757 C CA . LEU A 1 99 ? 4.347 0.876 -18.287 1.00 90.19 99 LEU A CA 1
ATOM 758 C C . LEU A 1 99 ? 5.773 1.435 -18.220 1.00 90.19 99 LEU A C 1
ATOM 760 O O . LEU A 1 99 ? 5.944 2.642 -18.128 1.00 90.19 99 LEU A O 1
ATOM 764 N N . GLY A 1 100 ? 6.802 0.587 -18.288 1.00 90.94 100 GLY A N 1
ATOM 765 C CA . GLY A 1 100 ? 8.201 1.042 -18.260 1.00 90.94 100 GLY A CA 1
ATOM 766 C C . GLY A 1 100 ? 8.735 1.420 -16.871 1.00 90.94 100 GLY A C 1
ATOM 767 O O . GLY A 1 100 ? 9.892 1.809 -16.758 1.00 90.94 100 GLY A O 1
ATOM 768 N N . TYR A 1 101 ? 7.942 1.238 -15.811 1.00 89.50 101 TYR A N 1
ATOM 769 C CA . TYR A 1 101 ? 8.340 1.443 -14.414 1.00 89.50 101 TYR A CA 1
ATOM 770 C C . TYR A 1 101 ? 7.818 0.322 -13.504 1.00 89.50 101 TYR A C 1
ATOM 772 O O . TYR A 1 101 ? 6.950 -0.466 -13.892 1.00 89.50 101 TYR A O 1
ATOM 780 N N . LYS A 1 102 ? 8.387 0.210 -12.299 1.00 91.38 102 LYS A N 1
ATOM 781 C CA . LYS A 1 102 ? 8.018 -0.803 -11.296 1.00 91.38 102 LYS A CA 1
ATOM 782 C C . LYS A 1 102 ? 6.703 -0.461 -10.593 1.00 91.38 102 LYS A C 1
ATOM 784 O O . LYS A 1 102 ? 6.391 0.705 -10.400 1.00 91.38 102 LYS A O 1
ATOM 789 N N . GLY A 1 103 ? 5.961 -1.489 -10.188 1.00 91.62 103 GLY A N 1
ATOM 790 C CA . GLY A 1 103 ? 4.689 -1.386 -9.477 1.00 91.62 103 GLY A CA 1
ATOM 791 C C . GLY A 1 103 ? 4.869 -1.395 -7.965 1.00 91.62 103 GLY A C 1
ATOM 792 O O . GLY A 1 103 ? 5.745 -2.089 -7.441 1.00 91.62 103 GLY A O 1
ATOM 793 N N . SER A 1 104 ? 4.029 -0.628 -7.269 1.00 90.81 104 SER A N 1
ATOM 794 C CA . SER A 1 104 ? 4.016 -0.531 -5.808 1.00 90.81 104 SER A CA 1
ATOM 795 C C . SER A 1 104 ? 2.904 -1.375 -5.202 1.00 90.81 104 SER A C 1
ATOM 797 O O . SER A 1 104 ? 1.738 -1.227 -5.555 1.00 90.81 104 SER A O 1
ATOM 799 N N . TYR A 1 105 ? 3.242 -2.197 -4.209 1.00 93.56 105 TYR A N 1
ATOM 800 C CA . TYR A 1 105 ? 2.244 -2.962 -3.460 1.00 93.56 105 TYR A CA 1
ATOM 801 C C . TYR A 1 105 ? 1.541 -2.147 -2.367 1.00 93.56 105 TYR A C 1
ATOM 803 O O . TYR A 1 105 ? 0.577 -2.639 -1.792 1.00 93.56 105 TYR A O 1
ATOM 811 N N . LEU A 1 106 ? 1.996 -0.923 -2.069 1.00 91.38 106 LEU A N 1
ATOM 812 C CA . LEU A 1 106 ? 1.527 -0.123 -0.926 1.00 91.38 106 LEU A CA 1
ATOM 813 C C . LEU A 1 106 ? 0.088 0.384 -1.061 1.00 91.38 106 LEU A C 1
ATOM 815 O O . LEU A 1 106 ? -0.517 0.779 -0.074 1.00 91.38 106 LEU A O 1
ATOM 819 N N . ASN A 1 107 ? -0.471 0.374 -2.269 1.00 93.12 107 ASN A N 1
ATOM 820 C CA . ASN A 1 107 ? -1.817 0.874 -2.516 1.00 93.12 107 ASN A CA 1
ATOM 821 C C . ASN A 1 107 ? -2.867 -0.237 -2.359 1.00 93.12 107 ASN A C 1
ATOM 823 O O . ASN A 1 107 ? -3.600 -0.558 -3.293 1.00 93.12 107 ASN A O 1
ATOM 827 N N . PHE A 1 108 ? -2.875 -0.871 -1.189 1.00 94.88 108 PHE A N 1
ATOM 828 C CA . PHE A 1 108 ? -3.825 -1.917 -0.822 1.00 94.88 108 PHE A CA 1
ATOM 829 C C . PHE A 1 108 ? -5.017 -1.338 -0.046 1.00 94.88 108 PHE A C 1
ATOM 831 O O . PHE A 1 108 ? -4.924 -0.291 0.593 1.00 94.88 108 PHE A O 1
ATOM 838 N N . TYR A 1 109 ? -6.144 -2.041 -0.089 1.00 95.19 109 TYR A N 1
ATOM 839 C CA . TYR A 1 109 ? -7.334 -1.719 0.693 1.00 95.19 109 TYR A CA 1
ATOM 840 C C . TYR A 1 109 ? -7.491 -2.721 1.836 1.00 95.19 109 TYR A C 1
ATOM 842 O O . TYR A 1 109 ? -7.381 -3.929 1.622 1.00 95.19 109 TYR A O 1
ATOM 850 N N . VAL A 1 110 ? -7.771 -2.230 3.041 1.00 94.19 110 VAL A N 1
ATOM 851 C CA . VAL A 1 110 ? -8.088 -3.057 4.210 1.00 94.19 110 VAL A CA 1
ATOM 852 C C . VAL A 1 110 ? -9.588 -2.942 4.446 1.00 94.19 110 VAL A C 1
ATOM 854 O O . VAL A 1 110 ? -10.101 -1.847 4.638 1.00 94.19 110 VAL A O 1
ATOM 857 N N . GLY A 1 111 ? -10.290 -4.070 4.408 1.00 93.31 111 GLY A N 1
ATOM 858 C CA . GLY A 1 111 ? -11.699 -4.178 4.772 1.00 93.31 111 GLY A CA 1
ATOM 859 C C . GLY A 1 111 ? -11.882 -4.948 6.079 1.00 93.31 111 GLY A C 1
ATOM 860 O O . GLY A 1 111 ? -10.919 -5.379 6.719 1.00 93.31 111 GLY A O 1
ATOM 861 N N . ASN A 1 112 ? -13.140 -5.180 6.458 1.00 90.69 112 ASN A N 1
ATOM 862 C CA . ASN A 1 112 ? -13.470 -5.867 7.711 1.00 90.69 112 ASN A CA 1
ATOM 863 C C . ASN A 1 112 ? -12.825 -7.260 7.798 1.00 90.69 112 ASN A C 1
ATOM 865 O O . ASN A 1 112 ? -12.219 -7.589 8.810 1.00 90.69 112 ASN A O 1
ATOM 869 N N . THR A 1 113 ? -12.888 -8.043 6.715 1.00 92.25 113 THR A N 1
ATOM 870 C CA . THR A 1 113 ? -12.427 -9.446 6.691 1.00 92.25 113 THR A CA 1
ATOM 871 C C . THR A 1 113 ? -11.348 -9.730 5.641 1.00 92.25 113 THR A C 1
ATOM 873 O O . THR A 1 113 ? -10.792 -10.831 5.592 1.00 92.25 113 THR A O 1
ATOM 876 N N . VAL A 1 114 ? -11.032 -8.751 4.790 1.00 95.38 114 VAL A N 1
ATOM 877 C CA . VAL A 1 114 ? -10.137 -8.912 3.637 1.0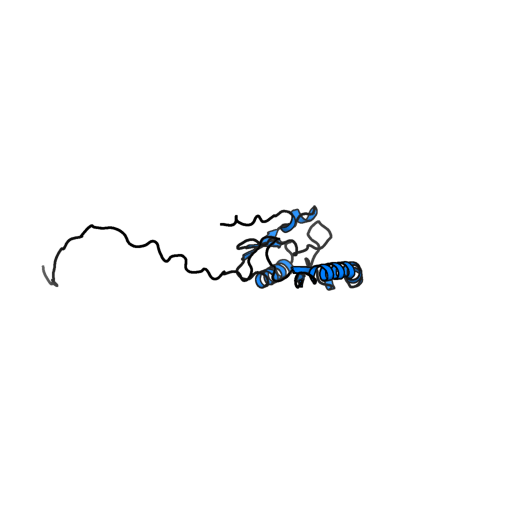0 95.38 114 VAL A CA 1
ATOM 878 C C . VAL A 1 114 ? -9.104 -7.798 3.559 1.00 95.38 114 VAL A C 1
ATOM 880 O O . VAL A 1 114 ? -9.349 -6.682 4.005 1.00 95.38 114 VAL A O 1
ATOM 883 N N . VAL A 1 115 ? -7.974 -8.095 2.926 1.00 96.88 115 VAL A N 1
ATOM 884 C CA . VAL A 1 115 ? -7.027 -7.093 2.424 1.00 96.88 115 VAL A CA 1
ATOM 885 C C . VAL A 1 115 ? -6.935 -7.268 0.914 1.00 96.88 115 VAL A C 1
ATOM 887 O O . VAL A 1 115 ? -6.468 -8.305 0.451 1.00 96.88 115 VAL A O 1
ATOM 890 N N . LEU A 1 116 ? -7.389 -6.291 0.131 1.00 97.75 116 LEU A N 1
ATOM 891 C CA . LEU A 1 116 ? -7.235 -6.308 -1.324 1.00 97.75 116 LEU A CA 1
ATOM 892 C C . LEU A 1 116 ? -5.872 -5.721 -1.671 1.00 97.75 116 LEU A C 1
ATOM 894 O O . LEU A 1 116 ? -5.614 -4.553 -1.385 1.00 97.75 116 LEU A O 1
ATOM 898 N N . LYS A 1 117 ? -5.001 -6.514 -2.292 1.00 96.94 117 LYS A N 1
ATOM 899 C CA . LYS A 1 117 ? -3.633 -6.100 -2.613 1.00 96.94 117 LYS A CA 1
ATOM 900 C C . LYS A 1 117 ? -3.420 -5.950 -4.126 1.00 96.94 117 LYS A C 1
ATOM 902 O O . LYS A 1 117 ? -3.982 -6.743 -4.887 1.00 96.94 117 LYS A O 1
ATOM 907 N N . PRO A 1 118 ? -2.581 -4.999 -4.583 1.00 96.50 118 PRO A N 1
ATOM 908 C CA . PRO A 1 118 ? -2.147 -4.921 -5.977 1.00 96.50 118 PRO A CA 1
ATOM 909 C C . PRO A 1 118 ? -1.439 -6.200 -6.443 1.00 96.50 118 PRO A C 1
ATOM 911 O O . PRO A 1 118 ? -0.541 -6.703 -5.768 1.00 96.50 118 PRO A O 1
ATOM 914 N N . ALA A 1 119 ? -1.813 -6.733 -7.600 1.00 96.69 119 ALA A N 1
ATOM 915 C CA . ALA A 1 119 ? -1.114 -7.823 -8.265 1.00 96.69 119 ALA A CA 1
ATOM 916 C C . ALA A 1 119 ? -0.678 -7.414 -9.672 1.00 96.69 119 ALA A C 1
ATOM 918 O O . ALA A 1 119 ? -1.397 -6.688 -10.361 1.00 96.69 119 ALA A O 1
ATOM 919 N N . TYR A 1 120 ? 0.498 -7.893 -10.081 1.00 95.94 120 TYR A N 1
ATOM 920 C CA . TYR A 1 120 ? 1.118 -7.529 -11.362 1.00 95.94 120 TYR A CA 1
ATOM 921 C C . TYR A 1 120 ? 1.569 -8.742 -12.189 1.00 95.94 120 TYR A C 1
ATOM 923 O O . TYR A 1 120 ? 2.084 -8.569 -13.294 1.00 95.94 120 TYR A O 1
ATOM 931 N N . GLY A 1 121 ? 1.417 -9.964 -11.665 1.00 95.94 121 GLY A N 1
ATOM 932 C CA . GLY A 1 121 ? 2.020 -11.164 -12.249 1.00 95.94 121 GLY A CA 1
ATOM 933 C C . GLY A 1 121 ? 3.537 -11.196 -12.046 1.00 95.94 121 GLY A C 1
ATOM 934 O O . GLY A 1 121 ? 4.272 -11.700 -12.895 1.00 95.94 121 GLY A O 1
ATOM 935 N N . ASP A 1 122 ? 4.016 -10.610 -10.948 1.00 97.06 122 ASP A N 1
ATOM 936 C CA . ASP A 1 122 ? 5.435 -10.467 -10.626 1.00 97.06 122 ASP A CA 1
ATOM 937 C C . ASP A 1 122 ? 5.843 -11.407 -9.484 1.00 97.06 122 ASP A C 1
ATOM 939 O O . ASP A 1 122 ? 5.048 -11.746 -8.613 1.00 97.06 122 ASP A O 1
ATOM 943 N N . ALA A 1 123 ? 7.116 -11.806 -9.441 1.00 96.12 123 ALA A N 1
ATOM 944 C CA . ALA A 1 123 ? 7.625 -12.708 -8.407 1.00 96.12 123 ALA A CA 1
ATOM 945 C C . ALA A 1 123 ? 7.448 -12.170 -6.973 1.00 96.12 123 ALA A C 1
ATOM 947 O O . ALA A 1 123 ? 7.323 -12.958 -6.038 1.00 96.12 123 ALA A O 1
ATOM 948 N N . ASN A 1 124 ? 7.424 -10.846 -6.784 1.00 96.25 124 ASN A N 1
ATOM 949 C CA . ASN A 1 124 ? 7.211 -10.239 -5.473 1.00 96.25 124 ASN A CA 1
ATOM 950 C C . ASN A 1 124 ? 5.723 -10.170 -5.074 1.00 96.25 124 ASN A C 1
ATOM 952 O O . ASN A 1 124 ? 5.433 -9.759 -3.952 1.00 96.25 124 ASN A O 1
ATOM 956 N N . ASP A 1 125 ? 4.790 -10.633 -5.918 1.00 97.31 125 ASP A N 1
ATOM 957 C CA . ASP A 1 125 ? 3.373 -10.745 -5.553 1.00 97.31 125 ASP A CA 1
ATOM 958 C C . ASP A 1 125 ? 3.179 -11.646 -4.329 1.00 97.31 125 ASP A C 1
ATOM 960 O O . ASP A 1 125 ? 2.394 -11.317 -3.441 1.00 97.31 125 ASP A O 1
ATOM 964 N N . SER A 1 126 ? 3.909 -12.764 -4.260 1.00 97.19 126 SER A N 1
ATOM 965 C CA . SER A 1 126 ? 3.851 -13.708 -3.136 1.00 97.19 126 SER A CA 1
ATOM 966 C C . SER A 1 126 ? 4.505 -13.148 -1.870 1.00 97.19 126 SER A C 1
ATOM 968 O O . SER A 1 126 ? 4.037 -13.403 -0.761 1.00 97.19 126 SER A O 1
ATOM 970 N N . VAL A 1 127 ? 5.555 -12.336 -2.029 1.00 95.56 127 VAL A N 1
ATOM 971 C CA . VAL A 1 127 ? 6.212 -11.630 -0.922 1.00 95.56 127 VAL A CA 1
ATOM 972 C C . VAL A 1 127 ? 5.244 -10.627 -0.301 1.00 95.56 127 VAL A C 1
ATOM 974 O O . VAL A 1 127 ? 5.071 -10.629 0.914 1.00 95.56 127 VAL A O 1
ATOM 977 N N . ALA A 1 128 ? 4.561 -9.832 -1.129 1.00 95.31 128 ALA A N 1
ATOM 978 C CA . ALA A 1 128 ? 3.543 -8.892 -0.672 1.00 95.31 128 ALA A CA 1
ATOM 979 C C . ALA A 1 128 ? 2.380 -9.600 0.042 1.00 95.31 128 ALA A C 1
ATOM 981 O O . ALA A 1 128 ? 1.947 -9.131 1.090 1.00 95.31 128 ALA A O 1
ATOM 982 N N . VAL A 1 129 ? 1.911 -10.751 -0.465 1.00 97.19 129 VAL A N 1
ATOM 983 C CA . VAL A 1 129 ? 0.886 -11.554 0.231 1.00 97.19 129 VAL A CA 1
ATOM 984 C C . VAL A 1 129 ? 1.360 -11.964 1.621 1.00 97.19 129 VAL A C 1
ATOM 986 O O . VAL A 1 129 ? 0.642 -11.735 2.587 1.00 97.19 129 VAL A O 1
ATOM 989 N N . ARG A 1 130 ? 2.563 -12.540 1.739 1.00 96.81 130 ARG A N 1
ATOM 990 C CA . ARG A 1 130 ? 3.097 -12.985 3.033 1.00 96.81 130 ARG A CA 1
ATOM 991 C C . ARG A 1 130 ? 3.177 -11.832 4.035 1.00 96.81 130 ARG A C 1
ATOM 993 O O . ARG A 1 130 ? 2.638 -11.949 5.129 1.00 96.81 130 ARG A O 1
ATOM 1000 N N . MET A 1 131 ? 3.782 -10.713 3.634 1.00 94.69 131 MET A N 1
ATOM 1001 C CA . MET A 1 131 ? 3.930 -9.541 4.501 1.00 94.69 131 MET A CA 1
ATOM 1002 C C . MET A 1 131 ? 2.575 -8.985 4.948 1.00 94.69 131 MET A C 1
ATOM 1004 O O . MET A 1 131 ? 2.390 -8.692 6.123 1.00 94.69 131 MET A O 1
ATOM 1008 N N . LEU A 1 132 ? 1.604 -8.869 4.038 1.00 94.56 132 LEU A N 1
ATOM 1009 C CA . LEU A 1 132 ? 0.270 -8.373 4.385 1.00 94.56 132 LEU A CA 1
ATOM 1010 C C . LEU A 1 132 ? -0.498 -9.332 5.302 1.00 94.56 132 LEU A C 1
ATOM 1012 O O . LEU A 1 132 ? -1.227 -8.866 6.172 1.00 94.56 132 LEU A O 1
ATOM 1016 N N . THR A 1 133 ? -0.311 -10.644 5.154 1.00 94.94 133 THR A N 1
ATOM 1017 C CA . THR A 1 133 ? -0.900 -11.641 6.061 1.00 94.94 133 THR A CA 1
ATOM 1018 C C . THR A 1 133 ? -0.330 -11.511 7.474 1.00 94.94 133 THR A C 1
ATOM 1020 O O . THR A 1 133 ? -1.080 -11.578 8.443 1.00 94.94 133 THR A O 1
ATOM 1023 N N . GLU A 1 134 ? 0.980 -11.281 7.603 1.00 92.31 134 GLU A N 1
ATOM 1024 C CA . GLU A 1 134 ? 1.635 -11.039 8.898 1.00 92.31 134 GLU A CA 1
ATOM 1025 C C . GLU A 1 134 ? 1.181 -9.716 9.536 1.00 92.31 134 GLU A C 1
ATOM 1027 O O . GLU A 1 134 ? 1.010 -9.630 10.752 1.00 92.31 134 GLU A O 1
ATOM 1032 N N . LEU A 1 135 ? 0.967 -8.682 8.717 1.00 90.12 135 LEU A N 1
ATOM 1033 C CA . LEU A 1 135 ? 0.518 -7.361 9.161 1.00 90.12 135 LEU A CA 1
ATOM 1034 C C . LEU A 1 135 ? -0.957 -7.347 9.588 1.00 90.12 135 LEU A C 1
ATOM 1036 O O . LEU A 1 135 ? -1.310 -6.639 10.530 1.00 90.12 135 LEU A O 1
ATOM 1040 N N . TYR A 1 136 ? -1.806 -8.133 8.926 1.00 92.12 136 TYR A N 1
ATOM 1041 C CA . TYR A 1 136 ? -3.248 -8.186 9.167 1.00 92.12 136 TYR A CA 1
ATOM 1042 C C . TYR A 1 136 ? -3.717 -9.612 9.489 1.00 92.12 136 TYR A C 1
ATOM 1044 O O . TYR A 1 136 ? -4.513 -10.185 8.734 1.00 92.12 136 TYR A O 1
ATOM 1052 N N . PRO A 1 137 ? -3.273 -10.191 10.621 1.00 90.88 137 PRO A N 1
ATOM 1053 C CA . PRO A 1 137 ? -3.681 -11.534 11.002 1.00 90.88 137 PRO A CA 1
ATOM 1054 C C . PRO A 1 137 ? -5.206 -11.609 11.156 1.00 90.88 137 PRO A C 1
ATOM 1056 O O . PRO A 1 137 ? -5.865 -10.660 11.593 1.00 90.88 137 PRO A O 1
ATOM 1059 N N . GLY A 1 138 ? -5.768 -12.741 10.734 1.00 89.75 138 GLY A N 1
ATOM 1060 C CA . GLY A 1 138 ? -7.210 -12.984 10.690 1.00 89.75 138 GLY A CA 1
ATOM 1061 C C . GLY A 1 138 ? -7.892 -12.514 9.401 1.00 89.75 138 GLY A C 1
ATOM 1062 O O . GLY A 1 138 ? -8.953 -13.038 9.069 1.00 89.75 138 GLY A O 1
ATOM 1063 N N . ARG A 1 139 ? -7.300 -11.594 8.621 1.00 93.62 139 ARG A N 1
ATOM 1064 C CA . ARG A 1 139 ? -7.863 -11.147 7.332 1.00 93.62 139 ARG A CA 1
ATOM 1065 C C . ARG A 1 139 ? -7.340 -11.975 6.165 1.00 93.62 139 ARG A C 1
ATOM 1067 O O . ARG A 1 139 ? -6.164 -12.321 6.091 1.00 93.62 139 ARG A O 1
ATOM 1074 N N . ARG A 1 140 ? -8.210 -12.233 5.187 1.00 96.00 140 ARG A N 1
ATOM 1075 C CA . ARG A 1 140 ? -7.825 -12.898 3.937 1.00 96.00 140 ARG A CA 1
ATOM 1076 C C . ARG A 1 140 ? -7.205 -11.893 2.969 1.00 96.00 140 ARG A C 1
ATOM 1078 O O . ARG A 1 140 ? -7.881 -10.968 2.523 1.00 96.00 140 ARG A O 1
ATOM 1085 N N . VAL A 1 141 ? -5.944 -12.099 2.598 1.00 97.75 141 VAL A N 1
ATOM 1086 C CA . VAL A 1 141 ? -5.264 -11.278 1.586 1.00 97.75 141 VAL A CA 1
ATOM 1087 C C . VAL A 1 141 ? -5.659 -11.744 0.181 1.00 97.75 141 VAL A C 1
ATOM 1089 O O . VAL A 1 141 ? -5.458 -12.903 -0.176 1.00 97.75 141 VAL A O 1
ATOM 1092 N N . VAL A 1 142 ? -6.229 -10.845 -0.621 1.00 98.12 142 VAL A N 1
ATOM 1093 C CA . VAL A 1 142 ? -6.770 -11.122 -1.958 1.00 98.12 142 VAL A CA 1
ATOM 1094 C C . VAL A 1 142 ? -5.990 -10.331 -3.012 1.00 98.12 142 VAL A C 1
ATOM 1096 O O . VAL A 1 142 ? -6.041 -9.100 -3.004 1.00 98.12 142 VAL A O 1
ATOM 1099 N N . PRO A 1 143 ? -5.267 -10.995 -3.929 1.00 97.69 143 PRO A N 1
ATOM 1100 C CA . PRO A 1 143 ? -4.610 -10.323 -5.045 1.00 97.69 143 PRO A CA 1
ATOM 1101 C C . PRO A 1 143 ? -5.628 -9.829 -6.079 1.00 97.69 143 PRO A C 1
ATOM 1103 O O . PRO A 1 143 ? -6.476 -10.601 -6.519 1.00 97.69 143 PRO A O 1
ATOM 1106 N N . ILE A 1 144 ? -5.495 -8.577 -6.519 1.00 97.38 144 ILE A N 1
ATOM 1107 C CA . ILE A 1 144 ? -6.287 -7.983 -7.605 1.00 97.38 144 ILE A CA 1
ATOM 1108 C C . ILE A 1 144 ? -5.333 -7.521 -8.708 1.00 97.38 144 ILE A C 1
ATOM 1110 O O . ILE A 1 144 ? -4.432 -6.733 -8.428 1.00 97.38 144 ILE A O 1
ATOM 1114 N N . ASP A 1 145 ? -5.503 -7.990 -9.950 1.00 94.88 145 ASP A N 1
ATOM 1115 C CA . ASP A 1 145 ? -4.695 -7.499 -11.078 1.00 94.88 145 ASP A CA 1
ATOM 1116 C C . ASP A 1 145 ? -5.006 -6.021 -11.334 1.00 94.88 145 ASP A C 1
ATOM 1118 O O . ASP A 1 145 ? -6.085 -5.661 -11.808 1.00 94.88 145 ASP A O 1
ATOM 1122 N N . VAL A 1 146 ? -4.041 -5.160 -11.016 1.00 94.31 146 VAL A N 1
ATOM 1123 C CA . VAL A 1 146 ? -4.156 -3.710 -11.197 1.00 94.31 146 VAL A CA 1
ATOM 1124 C C . VAL A 1 146 ? -3.341 -3.212 -12.382 1.00 94.31 146 VAL A C 1
ATOM 1126 O O . VAL A 1 146 ? -3.222 -2.006 -12.554 1.00 94.31 146 VAL A O 1
ATOM 1129 N N . THR A 1 147 ? -2.777 -4.083 -13.223 1.00 90.62 147 THR A N 1
ATOM 1130 C CA . THR A 1 147 ? -1.872 -3.684 -14.320 1.00 90.62 147 THR A CA 1
ATOM 1131 C C . THR A 1 147 ? -2.482 -2.595 -15.207 1.00 90.62 147 THR A C 1
ATOM 1133 O O . THR A 1 147 ? -1.808 -1.632 -15.566 1.00 90.62 147 THR A O 1
ATOM 1136 N N . LYS A 1 148 ? -3.777 -2.717 -15.530 1.00 89.00 148 LYS A N 1
ATOM 1137 C CA . LYS A 1 148 ? -4.511 -1.712 -16.317 1.00 89.00 148 LYS A CA 1
ATOM 1138 C C . LYS A 1 148 ? -4.847 -0.460 -15.504 1.00 89.00 148 LYS A C 1
ATOM 1140 O O . LYS A 1 148 ? -4.734 0.642 -16.027 1.00 89.00 148 LYS A O 1
ATOM 1145 N N . LEU A 1 149 ? -5.232 -0.642 -14.242 1.00 89.50 149 LEU A N 1
ATOM 1146 C CA . LEU A 1 149 ? -5.617 0.440 -13.334 1.00 89.50 149 LEU A CA 1
ATOM 1147 C C . LEU A 1 149 ? -4.420 1.338 -12.979 1.00 89.50 149 LEU A C 1
ATOM 1149 O O . LEU A 1 149 ? -4.531 2.555 -12.934 1.00 89.50 149 LEU A O 1
ATOM 1153 N N . TYR A 1 150 ? -3.240 0.743 -12.808 1.00 89.00 150 TYR A N 1
ATOM 1154 C CA . TYR A 1 150 ? -2.020 1.437 -12.414 1.00 89.00 150 TYR A CA 1
ATOM 1155 C C . TYR A 1 150 ? -1.538 2.450 -13.463 1.00 89.00 150 TYR A C 1
ATOM 1157 O O . TYR A 1 150 ? -0.951 3.465 -13.100 1.00 89.00 150 TYR A O 1
ATOM 1165 N N . LYS A 1 151 ? -1.840 2.216 -14.750 1.00 84.62 151 LYS A N 1
ATOM 1166 C CA . LYS A 1 151 ? -1.378 3.038 -15.879 1.00 84.62 151 LYS A CA 1
ATOM 1167 C C . LYS A 1 151 ? -1.715 4.525 -15.748 1.00 84.62 151 LYS A C 1
ATOM 1169 O O . LYS A 1 151 ? -0.903 5.357 -16.141 1.00 84.62 151 LYS A O 1
ATOM 1174 N N . HIS A 1 152 ? -2.909 4.848 -15.256 1.00 79.62 152 HIS A N 1
ATOM 1175 C CA . HIS A 1 152 ? -3.444 6.213 -15.251 1.00 79.62 152 HIS A CA 1
ATOM 1176 C C . HIS A 1 152 ? -3.557 6.814 -13.841 1.00 79.62 152 HIS A C 1
ATOM 1178 O O . HIS A 1 152 ? -4.143 7.879 -13.674 1.00 79.62 152 HIS A O 1
ATOM 1184 N N . GLY A 1 153 ? -2.954 6.164 -12.838 1.00 69.19 153 GLY A N 1
ATOM 1185 C CA . GLY A 1 153 ? -3.098 6.545 -11.432 1.00 69.19 153 GLY A CA 1
ATOM 1186 C C . GLY A 1 153 ? -4.430 6.082 -10.827 1.00 69.19 153 GLY A C 1
ATOM 1187 O O . GLY A 1 153 ? -5.367 5.737 -11.539 1.00 69.19 153 GLY A O 1
ATOM 1188 N N . GLY A 1 154 ? -4.494 6.036 -9.492 1.00 69.88 154 GLY A N 1
ATOM 1189 C CA . GLY A 1 154 ? -5.674 5.563 -8.760 1.00 69.88 154 GLY A CA 1
ATOM 1190 C C . GLY A 1 154 ? -5.745 4.037 -8.638 1.00 69.88 154 GLY A C 1
ATOM 1191 O O . GLY A 1 154 ? -6.551 3.393 -9.294 1.00 69.88 154 GLY A O 1
ATOM 1192 N N . MET A 1 155 ? -4.890 3.440 -7.804 1.00 88.00 155 MET A N 1
ATOM 1193 C CA . MET A 1 155 ? -4.961 2.004 -7.482 1.00 88.00 155 MET A CA 1
ATOM 1194 C C . MET A 1 155 ? -6.022 1.725 -6.396 1.00 88.00 155 MET A C 1
ATOM 1196 O O . MET A 1 155 ? -6.768 2.629 -6.026 1.00 88.00 155 MET A O 1
ATOM 1200 N N . LEU A 1 156 ? -6.095 0.481 -5.896 1.00 94.81 156 LEU A N 1
ATOM 1201 C CA . LEU A 1 156 ? -7.148 -0.003 -4.989 1.00 94.81 156 LEU A CA 1
ATOM 1202 C C . LEU A 1 156 ? -7.460 0.978 -3.856 1.00 94.81 156 LEU A C 1
ATOM 1204 O O . LEU A 1 156 ? -8.603 1.391 -3.737 1.00 94.81 156 LEU A O 1
ATOM 1208 N N . HIS A 1 157 ? -6.456 1.402 -3.086 1.00 93.69 157 HIS A N 1
ATOM 1209 C CA . HIS A 1 157 ? -6.647 2.336 -1.975 1.00 93.69 157 HIS A CA 1
ATOM 1210 C C . HIS A 1 157 ? -7.208 3.686 -2.434 1.00 93.69 157 HIS A C 1
ATOM 1212 O O . HIS A 1 157 ? -8.099 4.235 -1.802 1.00 93.69 157 HIS A O 1
ATOM 1218 N N . CYS A 1 158 ? -6.701 4.224 -3.545 1.00 91.50 158 CYS A N 1
ATOM 1219 C CA . CYS A 1 158 ? -7.112 5.538 -4.041 1.00 91.50 158 CYS A CA 1
ATOM 1220 C C . CYS A 1 158 ? -8.555 5.566 -4.563 1.00 91.50 158 CYS A C 1
ATOM 1222 O O . CYS A 1 158 ? -9.174 6.626 -4.548 1.00 91.50 158 CYS A O 1
ATOM 1224 N N . VAL A 1 159 ? -9.072 4.436 -5.056 1.00 92.56 159 VAL A N 1
ATOM 1225 C CA . VAL A 1 159 ? -10.428 4.339 -5.632 1.00 92.56 159 VAL A CA 1
ATOM 1226 C C . VAL A 1 159 ? -11.456 3.779 -4.652 1.00 92.56 159 VAL A C 1
ATOM 1228 O O . VAL A 1 159 ? -12.634 3.674 -4.982 1.00 92.56 159 VAL A O 1
ATOM 1231 N N . THR A 1 160 ? -11.025 3.425 -3.443 1.00 92.69 160 THR A N 1
ATOM 1232 C CA . THR A 1 160 ? -11.895 2.975 -2.356 1.00 92.69 160 THR A CA 1
ATOM 1233 C C . THR A 1 160 ? -11.942 4.011 -1.248 1.00 92.69 160 THR A C 1
ATOM 1235 O O . THR A 1 160 ? -10.924 4.602 -0.901 1.00 92.69 160 THR A O 1
ATOM 1238 N N . ARG A 1 161 ? -13.108 4.179 -0.627 1.00 90.88 161 ARG A N 1
ATOM 1239 C CA . ARG A 1 161 ? -13.258 4.877 0.651 1.00 90.88 161 ARG A CA 1
ATOM 1240 C C . ARG A 1 161 ? -14.113 4.007 1.556 1.00 90.88 161 ARG A C 1
ATOM 1242 O O . ARG A 1 161 ? -15.204 3.604 1.163 1.00 90.88 161 ARG A O 1
ATOM 1249 N N . GLN A 1 162 ? -13.603 3.674 2.733 1.00 89.62 162 GLN A N 1
ATOM 1250 C CA . GLN A 1 162 ? -14.389 3.009 3.761 1.00 89.62 162 GLN A CA 1
ATOM 1251 C C . GLN A 1 162 ? -15.363 4.008 4.388 1.00 89.62 162 GLN A C 1
ATOM 1253 O O .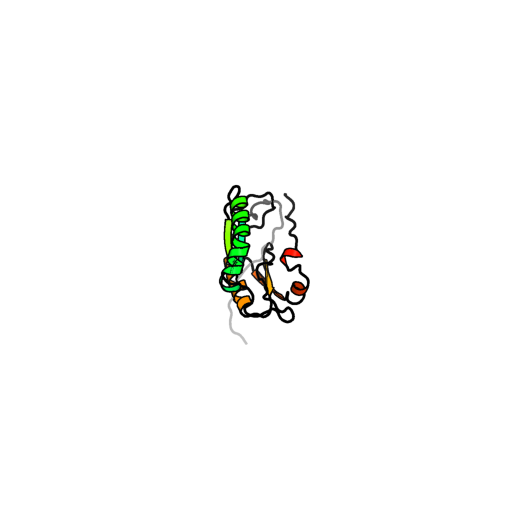 GLN A 1 162 ? -15.001 5.150 4.654 1.00 89.62 162 GLN A O 1
ATOM 1258 N N . GLN A 1 163 ? -16.588 3.558 4.635 1.00 90.00 163 GLN A N 1
ATOM 1259 C CA . GLN A 1 163 ? -17.548 4.266 5.468 1.00 90.00 163 GLN A CA 1
ATOM 1260 C C . GLN A 1 163 ? -17.731 3.442 6.748 1.00 90.00 163 GLN A C 1
ATOM 1262 O O . GLN A 1 163 ? -18.129 2.277 6.647 1.00 90.00 163 GLN A O 1
ATOM 1267 N N . PRO A 1 164 ? -17.413 3.993 7.933 1.00 87.94 164 PRO A N 1
ATOM 1268 C CA . PRO A 1 164 ? -17.647 3.304 9.195 1.00 87.94 164 PRO A CA 1
ATOM 1269 C C . PRO A 1 164 ? -19.124 2.934 9.368 1.00 87.94 164 PRO A C 1
ATOM 1271 O O . PRO A 1 164 ? -20.015 3.629 8.872 1.00 87.94 164 PRO A O 1
ATOM 1274 N N . ALA A 1 165 ? -19.389 1.846 10.094 1.00 85.75 165 ALA A N 1
ATOM 1275 C CA . ALA A 1 165 ? -20.748 1.540 10.527 1.00 85.75 165 ALA A CA 1
ATOM 1276 C C . ALA A 1 165 ? -21.288 2.689 11.397 1.00 85.75 165 ALA A C 1
ATOM 1278 O O . ALA A 1 165 ? -20.529 3.328 12.130 1.00 85.75 165 ALA A O 1
ATOM 1279 N N . ALA A 1 166 ? -22.595 2.951 11.318 1.00 84.50 166 ALA A N 1
ATOM 1280 C CA . ALA A 1 166 ? -23.229 3.935 12.188 1.00 84.50 166 ALA A CA 1
ATOM 1281 C C . ALA A 1 166 ? -23.012 3.555 13.664 1.00 84.50 166 ALA A C 1
ATOM 1283 O O . ALA A 1 166 ? -23.067 2.372 14.013 1.00 84.50 166 ALA A O 1
ATOM 1284 N N . ARG A 1 167 ? -22.769 4.559 14.517 1.00 78.44 167 ARG A N 1
ATOM 1285 C CA . ARG A 1 167 ? -22.745 4.369 15.974 1.00 78.44 167 ARG A CA 1
ATOM 1286 C C . ARG A 1 167 ? -24.146 3.897 16.394 1.00 78.44 167 ARG A C 1
ATOM 1288 O O . ARG A 1 167 ? -25.121 4.551 16.026 1.00 78.44 167 ARG A O 1
ATOM 1295 N N . GLN A 1 168 ? -24.229 2.744 17.057 1.00 59.78 168 GLN A N 1
ATOM 1296 C CA . GLN A 1 168 ? -25.463 2.251 17.681 1.00 59.78 168 GLN A CA 1
ATOM 1297 C C . GLN A 1 168 ? -25.649 2.895 19.050 1.00 59.78 168 GLN A C 1
ATOM 1299 O O . GLN A 1 168 ? -24.612 3.174 19.696 1.00 59.78 168 GLN A O 1
#

Foldseek 3Di:
DDDDDDDDDDDDDDDDDDDDDDDPDDPPDDPPDQKPDDDDPPPDDDQEEEDEDEDCVQPHDVVCVVCVVVVVVVCVVRVVPHHYDYHYAHWFPDAQPPARHTHDQPLWDDDGAAIETEDRPGPCVVVSLVSVCVVIPRHHYHYDHCSVVPRVDQDPNNVDDDDDDDDD